Protein AF-A0A3D2PDI7-F1 (afdb_monomer_lite)

Structure (mmCIF, N/CA/C/O backbone):
data_AF-A0A3D2PDI7-F1
#
_entry.id   AF-A0A3D2PDI7-F1
#
loop_
_atom_site.group_PDB
_atom_site.id
_atom_site.type_symbol
_atom_site.label_atom_id
_atom_site.label_alt_id
_atom_site.label_comp_id
_atom_site.label_asym_id
_atom_site.label_entity_id
_atom_site.label_seq_id
_atom_site.pdbx_PDB_ins_code
_atom_site.Cartn_x
_atom_site.Cartn_y
_atom_site.Cartn_z
_atom_site.occupancy
_atom_site.B_iso_or_equiv
_atom_site.auth_seq_id
_atom_site.auth_comp_id
_atom_site.auth_asym_id
_atom_site.auth_atom_id
_atom_site.pdbx_PDB_model_num
ATOM 1 N N . ILE A 1 1 ? -2.707 -2.731 9.039 1.00 88.00 1 ILE A N 1
ATOM 2 C CA . ILE A 1 1 ? -3.678 -2.232 8.046 1.00 88.00 1 ILE A CA 1
ATOM 3 C C . ILE A 1 1 ? -4.285 -3.441 7.368 1.00 88.00 1 ILE A C 1
ATOM 5 O O . ILE A 1 1 ? -3.527 -4.317 6.957 1.00 88.00 1 ILE A O 1
ATOM 9 N N . ASP A 1 2 ? -5.607 -3.505 7.340 1.00 91.88 2 ASP A N 1
ATOM 10 C CA . ASP A 1 2 ? -6.366 -4.550 6.651 1.00 91.88 2 ASP A CA 1
ATOM 11 C C . ASP A 1 2 ? -6.769 -4.051 5.256 1.00 91.88 2 ASP A C 1
ATOM 13 O O . ASP A 1 2 ? -6.681 -2.852 4.986 1.00 91.88 2 ASP A O 1
ATOM 17 N N . TYR A 1 3 ? -7.193 -4.946 4.368 1.00 91.44 3 TYR A N 1
ATOM 18 C CA . TYR A 1 3 ? -7.654 -4.597 3.020 1.00 91.44 3 TYR A CA 1
ATOM 19 C C . TYR A 1 3 ? -9.179 -4.657 2.968 1.00 91.44 3 TYR A C 1
ATOM 21 O O . TYR A 1 3 ? -9.774 -5.598 3.499 1.00 91.44 3 TYR A O 1
ATOM 29 N N . ASP A 1 4 ? -9.822 -3.655 2.365 1.00 90.31 4 ASP A N 1
ATOM 30 C CA . ASP A 1 4 ? -11.260 -3.723 2.128 1.00 90.31 4 ASP A CA 1
ATOM 31 C C . ASP A 1 4 ? -11.558 -4.823 1.099 1.00 90.31 4 ASP A C 1
ATOM 33 O O . ASP A 1 4 ? -10.915 -4.925 0.056 1.00 90.31 4 ASP A O 1
ATOM 37 N N . LYS A 1 5 ? -12.560 -5.649 1.403 1.00 85.25 5 LYS A N 1
ATOM 38 C CA . LYS A 1 5 ? -13.047 -6.719 0.521 1.00 85.25 5 LYS A CA 1
ATOM 39 C C . LYS A 1 5 ? -13.569 -6.196 -0.822 1.00 85.25 5 LYS A C 1
ATOM 41 O O . LYS A 1 5 ? -13.619 -6.947 -1.787 1.00 85.25 5 LYS A O 1
ATOM 46 N N . ASN A 1 6 ? -13.968 -4.927 -0.871 1.00 84.06 6 ASN A N 1
ATOM 47 C CA . ASN A 1 6 ? -14.466 -4.244 -2.053 1.00 84.06 6 ASN A CA 1
ATOM 48 C C . ASN A 1 6 ? -13.382 -3.330 -2.645 1.00 84.06 6 ASN A C 1
ATOM 50 O O . ASN A 1 6 ? -13.656 -2.162 -2.924 1.00 84.06 6 ASN A O 1
ATOM 54 N N . ASN A 1 7 ? -12.149 -3.827 -2.804 1.00 78.19 7 ASN A N 1
ATOM 55 C CA . ASN A 1 7 ? -11.107 -3.069 -3.496 1.00 78.19 7 ASN A CA 1
ATOM 56 C C . ASN A 1 7 ? -11.641 -2.648 -4.884 1.00 78.19 7 ASN A C 1
ATOM 58 O O . ASN A 1 7 ? -12.012 -3.521 -5.676 1.00 78.19 7 ASN A O 1
ATOM 62 N N . PRO A 1 8 ? -11.670 -1.340 -5.205 1.00 79.62 8 PRO A N 1
ATOM 63 C CA . PRO A 1 8 ? -12.287 -0.828 -6.427 1.00 79.62 8 PRO A CA 1
ATOM 64 C C . PRO A 1 8 ? -11.654 -1.373 -7.712 1.00 79.62 8 PRO A C 1
ATOM 66 O O . PRO A 1 8 ? -12.316 -1.400 -8.746 1.00 79.62 8 PRO A O 1
ATOM 69 N N . ARG A 1 9 ? -10.386 -1.801 -7.667 1.00 85.44 9 ARG A N 1
ATOM 70 C CA . ARG A 1 9 ? -9.684 -2.372 -8.825 1.00 85.44 9 ARG A CA 1
ATOM 71 C C . ARG A 1 9 ? -9.834 -3.886 -8.952 1.00 85.44 9 ARG A C 1
ATOM 73 O O . ARG A 1 9 ? -9.605 -4.401 -10.039 1.00 85.44 9 ARG A O 1
ATOM 80 N N . GLY A 1 10 ? -10.206 -4.587 -7.877 1.00 87.69 10 GLY A N 1
ATOM 81 C CA . GLY A 1 10 ? -10.373 -6.046 -7.881 1.00 87.69 10 GLY A CA 1
ATOM 82 C C . GLY A 1 10 ? -9.118 -6.834 -8.283 1.00 87.69 10 GLY A C 1
ATOM 83 O O . GLY A 1 10 ? -9.241 -7.953 -8.769 1.00 87.69 10 GLY A O 1
ATOM 84 N N . GLU A 1 11 ? -7.928 -6.242 -8.138 1.00 90.75 11 GLU A N 1
ATOM 85 C CA . GLU A 1 11 ? -6.654 -6.894 -8.450 1.00 90.75 11 GLU A CA 1
ATOM 86 C C . GLU A 1 11 ? -6.169 -7.719 -7.252 1.00 90.75 11 GLU A C 1
ATOM 88 O O . GLU A 1 11 ? -6.092 -7.221 -6.129 1.00 90.75 11 GLU A O 1
ATOM 93 N N . GLU A 1 12 ? -5.760 -8.956 -7.507 1.00 91.50 12 GLU A N 1
ATOM 94 C CA . GLU A 1 12 ? -5.099 -9.811 -6.526 1.00 91.50 12 GLU A CA 1
ATOM 95 C C . GLU A 1 12 ? -3.616 -9.440 -6.358 1.00 91.50 12 GLU A C 1
ATOM 97 O O . GLU A 1 12 ? -2.967 -8.916 -7.269 1.00 91.50 12 GLU A O 1
ATOM 102 N N . GLU A 1 13 ? -3.018 -9.803 -5.217 1.00 91.88 13 GLU A N 1
ATOM 103 C CA . GLU A 1 13 ? -1.602 -9.513 -4.931 1.00 91.88 13 GLU A CA 1
ATOM 104 C C . GLU A 1 13 ? -0.659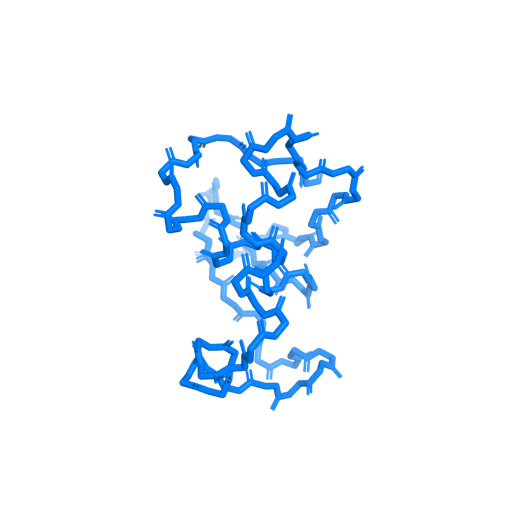 -9.997 -6.036 1.00 91.88 13 GLU A C 1
ATOM 106 O O . GLU A 1 13 ? 0.229 -9.261 -6.467 1.00 91.88 13 GLU A O 1
ATOM 111 N N . HIS A 1 14 ? -0.841 -11.236 -6.494 1.00 95.00 14 HIS A N 1
ATOM 112 C CA . HIS A 1 14 ? 0.030 -11.823 -7.506 1.00 95.00 14 HIS A CA 1
ATOM 113 C C . HIS A 1 14 ? -0.061 -11.070 -8.839 1.00 95.00 14 HIS A C 1
ATOM 115 O O . HIS A 1 14 ? 0.964 -10.899 -9.494 1.00 95.00 14 HIS A O 1
ATOM 121 N N . GLN A 1 15 ? -1.250 -10.570 -9.203 1.00 95.50 15 GLN A N 1
ATOM 122 C CA . GLN A 1 15 ? -1.456 -9.788 -10.422 1.00 95.50 15 GLN A CA 1
ATOM 123 C C . GLN A 1 15 ? -0.674 -8.482 -10.334 1.00 95.50 15 GLN A C 1
ATOM 125 O O . GLN A 1 15 ? 0.134 -8.200 -11.216 1.00 95.50 15 GLN A O 1
ATOM 130 N N . ILE A 1 16 ? -0.823 -7.756 -9.220 1.00 95.56 16 ILE A N 1
ATOM 131 C CA . ILE A 1 16 ? -0.101 -6.504 -8.965 1.00 95.56 16 ILE A CA 1
ATOM 132 C C . ILE A 1 16 ? 1.412 -6.723 -9.030 1.00 95.56 16 ILE A C 1
ATOM 134 O O . ILE A 1 16 ? 2.112 -5.960 -9.683 1.00 95.56 16 ILE A O 1
ATOM 138 N N . LEU A 1 17 ? 1.932 -7.751 -8.355 1.00 94.69 17 LEU A N 1
ATOM 139 C CA . LEU A 1 17 ? 3.376 -7.997 -8.297 1.00 94.69 17 LEU A CA 1
ATOM 140 C C . LEU A 1 17 ? 3.962 -8.475 -9.632 1.00 94.69 17 LEU A C 1
ATOM 142 O O . LEU A 1 17 ? 5.147 -8.259 -9.875 1.00 94.69 17 LEU A O 1
ATOM 146 N N . SER A 1 18 ? 3.160 -9.138 -10.468 1.00 95.50 18 SER A N 1
ATOM 147 C CA . SER A 1 18 ? 3.568 -9.583 -11.807 1.00 95.50 18 SER A CA 1
ATOM 148 C C . SER A 1 18 ? 3.467 -8.493 -12.875 1.00 95.50 18 SER A C 1
ATOM 150 O O . SER A 1 18 ? 3.996 -8.660 -13.973 1.00 95.50 18 SER A O 1
ATOM 152 N N . ASP A 1 19 ? 2.789 -7.386 -12.571 1.00 96.69 19 ASP A N 1
ATOM 153 C CA . ASP A 1 19 ? 2.586 -6.292 -13.507 1.00 96.69 19 ASP A CA 1
ATOM 154 C C . ASP A 1 19 ? 3.900 -5.510 -13.720 1.00 96.69 19 ASP A C 1
ATOM 156 O O . ASP A 1 19 ? 4.469 -4.984 -12.758 1.00 96.69 19 ASP A O 1
ATOM 160 N N . PRO A 1 20 ? 4.393 -5.369 -14.965 1.00 94.94 20 PRO A N 1
ATOM 161 C CA . PRO A 1 20 ? 5.613 -4.613 -15.247 1.00 94.94 20 PRO A CA 1
ATOM 162 C C . PRO A 1 20 ? 5.534 -3.130 -14.839 1.00 94.94 20 PRO A C 1
ATOM 164 O O . PRO A 1 20 ? 6.560 -2.527 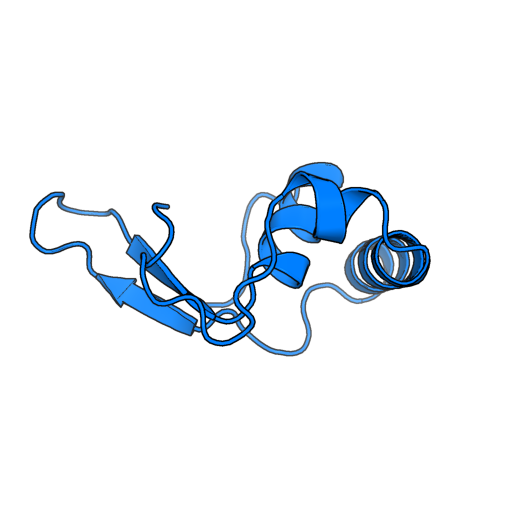-14.516 1.00 94.94 20 PRO A O 1
ATOM 167 N N . GLU A 1 21 ? 4.342 -2.528 -14.795 1.00 96.94 21 GLU A N 1
ATOM 168 C CA . GLU A 1 21 ? 4.155 -1.148 -14.332 1.00 96.94 21 GLU A CA 1
ATOM 169 C C . GLU A 1 21 ? 4.291 -1.017 -12.809 1.00 96.94 21 GLU A C 1
ATOM 171 O O . GLU A 1 21 ? 4.552 0.075 -12.296 1.00 96.94 21 GLU A O 1
ATOM 176 N N . PHE A 1 22 ? 4.155 -2.111 -12.052 1.00 97.12 22 PHE A N 1
ATOM 177 C CA . PHE A 1 22 ? 4.352 -2.085 -10.603 1.00 97.12 22 PHE A CA 1
ATOM 178 C C . PHE A 1 22 ? 5.798 -1.754 -10.225 1.00 97.12 22 PHE A C 1
ATOM 180 O O . PHE A 1 22 ? 6.034 -0.980 -9.296 1.00 97.12 22 PHE A O 1
ATOM 187 N N . GLU A 1 23 ? 6.773 -2.273 -10.973 1.00 96.56 23 GLU A N 1
ATOM 188 C CA . GLU A 1 23 ? 8.185 -1.955 -10.749 1.00 96.56 23 GLU A CA 1
ATOM 189 C C . GLU A 1 23 ? 8.482 -0.472 -10.999 1.00 96.56 23 GLU A C 1
ATOM 191 O O . GLU A 1 23 ? 9.170 0.163 -10.196 1.00 96.56 23 GLU A O 1
ATOM 196 N N . LYS A 1 24 ? 7.883 0.124 -12.038 1.00 96.75 24 LYS A N 1
ATOM 197 C CA . LYS A 1 24 ? 7.987 1.571 -12.289 1.00 96.75 24 LYS A CA 1
ATOM 198 C C . LYS A 1 24 ? 7.376 2.390 -11.154 1.00 96.75 24 LYS A C 1
ATOM 200 O O . LYS A 1 24 ? 7.993 3.350 -10.696 1.00 96.75 24 LYS A O 1
ATOM 205 N N . LEU A 1 25 ? 6.204 1.990 -10.654 1.00 96.31 25 LEU A N 1
ATOM 206 C CA . LEU A 1 25 ? 5.565 2.638 -9.505 1.00 96.31 25 LEU A CA 1
ATOM 207 C C . LEU A 1 25 ? 6.448 2.563 -8.252 1.00 96.31 25 LEU A C 1
ATOM 209 O O . LEU A 1 25 ? 6.596 3.553 -7.541 1.00 96.31 25 LEU A O 1
ATOM 213 N N . LYS A 1 26 ? 7.059 1.404 -7.987 1.00 97.06 26 LYS A N 1
ATOM 214 C CA . LYS A 1 26 ? 7.976 1.215 -6.858 1.00 97.06 26 LYS A CA 1
ATOM 215 C C . LYS A 1 26 ? 9.186 2.145 -6.949 1.00 97.06 26 LYS A C 1
ATOM 217 O O . LYS A 1 26 ? 9.512 2.788 -5.955 1.00 97.06 26 LYS A O 1
ATOM 222 N N . LEU A 1 27 ? 9.814 2.239 -8.122 1.00 96.44 27 LEU A N 1
ATOM 223 C CA . LEU A 1 27 ? 10.937 3.152 -8.357 1.00 96.44 27 LEU A CA 1
ATOM 224 C C . LEU A 1 27 ? 10.521 4.616 -8.170 1.00 96.44 27 LEU A C 1
ATOM 226 O O . LEU A 1 27 ? 11.200 5.355 -7.465 1.00 96.44 27 LEU A O 1
ATOM 230 N N . SER A 1 28 ? 9.364 5.005 -8.710 1.00 96.81 28 SER A N 1
ATOM 231 C CA . SER A 1 28 ? 8.819 6.355 -8.542 1.00 96.81 28 SER A CA 1
ATOM 232 C C . SER A 1 28 ? 8.561 6.701 -7.070 1.00 96.81 28 SER A C 1
ATOM 234 O O . SER A 1 28 ? 8.965 7.768 -6.617 1.00 96.81 28 SER A O 1
ATOM 236 N N . ILE A 1 29 ? 7.969 5.789 -6.290 1.00 96.75 29 ILE A N 1
ATOM 237 C CA . ILE A 1 29 ? 7.742 5.993 -4.848 1.00 96.75 29 ILE A CA 1
ATOM 238 C C . ILE A 1 29 ? 9.064 6.047 -4.075 1.00 96.75 29 ILE A C 1
ATOM 240 O O . ILE A 1 29 ? 9.167 6.777 -3.092 1.00 96.75 29 ILE A O 1
ATOM 244 N N . GLN A 1 30 ? 10.081 5.295 -4.494 1.00 95.69 30 GLN A N 1
ATOM 245 C CA . GLN A 1 30 ? 11.402 5.363 -3.873 1.00 95.69 30 GLN A CA 1
ATOM 246 C C . GLN A 1 30 ? 12.069 6.728 -4.092 1.00 95.69 30 GLN A C 1
ATOM 248 O O . GLN A 1 30 ? 12.750 7.219 -3.195 1.00 95.69 30 GLN A O 1
ATOM 253 N N . GLU A 1 31 ? 11.876 7.339 -5.262 1.00 96.12 31 GLU A N 1
ATOM 254 C CA . GLU A 1 31 ? 12.476 8.629 -5.613 1.00 96.12 31 GLU A CA 1
ATOM 255 C C . GLU A 1 31 ? 11.683 9.827 -5.066 1.00 96.12 31 GLU A C 1
ATOM 257 O O . GLU A 1 31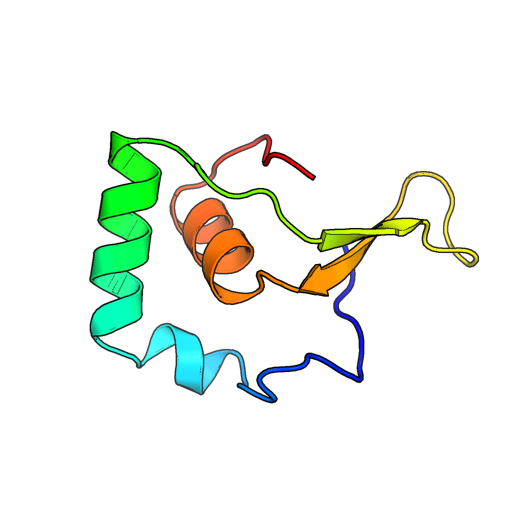 ? 12.267 10.799 -4.587 1.00 96.12 31 GLU A O 1
ATOM 262 N N . HIS A 1 32 ? 10.351 9.760 -5.115 1.00 95.12 32 HIS A N 1
ATOM 263 C CA . HIS A 1 32 ? 9.472 10.909 -4.878 1.00 95.12 32 HIS A CA 1
ATOM 264 C C . HIS A 1 32 ? 8.498 10.734 -3.710 1.00 95.12 32 HIS A C 1
ATOM 266 O O . HIS A 1 32 ? 7.676 11.618 -3.474 1.00 95.12 32 HIS A O 1
ATOM 272 N N . TYR A 1 33 ? 8.582 9.628 -2.966 1.00 94.06 33 TYR A N 1
ATOM 273 C CA . TYR A 1 33 ? 7.563 9.212 -1.999 1.00 94.06 33 TYR A CA 1
ATOM 274 C C . TYR A 1 33 ? 6.183 9.000 -2.653 1.00 94.06 33 TYR A C 1
ATOM 276 O O . TYR A 1 33 ? 6.018 9.002 -3.873 1.00 94.06 33 TYR A O 1
ATOM 284 N N . ILE A 1 34 ? 5.166 8.733 -1.833 1.00 95.56 34 ILE A N 1
ATOM 285 C CA . ILE A 1 34 ? 3.783 8.644 -2.299 1.00 95.56 34 ILE A CA 1
ATOM 286 C C . ILE A 1 34 ? 3.241 10.068 -2.453 1.00 95.56 34 ILE A C 1
ATOM 288 O O . ILE A 1 34 ? 3.006 10.747 -1.458 1.00 95.56 34 ILE A O 1
ATOM 292 N N . LEU A 1 35 ? 3.032 10.502 -3.697 1.00 92.44 35 LEU A N 1
ATOM 293 C CA . LEU A 1 35 ? 2.492 11.832 -4.002 1.00 92.44 35 LEU A CA 1
ATOM 294 C C . LEU A 1 35 ? 0.989 11.927 -3.732 1.00 92.44 35 LEU A C 1
ATOM 296 O O . LEU A 1 35 ? 0.508 12.901 -3.162 1.00 92.44 35 LEU A O 1
ATOM 300 N N . GLU A 1 36 ? 0.247 10.899 -4.129 1.00 91.81 36 GLU A N 1
ATOM 301 C CA . GLU A 1 36 ? -1.186 10.817 -3.885 1.00 91.81 36 GLU A CA 1
ATOM 302 C C . GLU A 1 36 ? -1.472 9.860 -2.716 1.00 91.81 36 GLU A C 1
ATOM 304 O O . GLU A 1 36 ? -1.132 8.673 -2.836 1.00 91.81 36 GLU A O 1
ATOM 309 N N . PRO A 1 37 ? -2.109 10.337 -1.630 1.00 95.00 37 PRO A N 1
ATOM 310 C CA . PRO A 1 37 ? -2.375 9.551 -0.429 1.00 95.00 37 PRO A CA 1
ATOM 311 C C . PRO A 1 37 ? -3.153 8.253 -0.667 1.00 95.00 37 PRO A C 1
ATOM 313 O O . PRO A 1 37 ? -3.869 8.082 -1.657 1.00 95.00 37 PRO A O 1
ATOM 316 N N . LEU A 1 38 ? -3.019 7.330 0.282 1.00 95.94 38 LEU A N 1
ATOM 317 C CA . LEU A 1 38 ? -3.878 6.156 0.374 1.00 95.94 38 LEU A CA 1
ATOM 318 C C . LEU A 1 38 ? -5.246 6.559 0.917 1.00 95.94 38 LEU A C 1
ATOM 320 O O . LEU A 1 38 ? -5.328 7.414 1.787 1.00 95.94 38 LEU A O 1
ATOM 324 N N . ILE A 1 39 ? -6.310 5.896 0.468 1.00 95.38 39 ILE A N 1
ATOM 325 C CA . ILE A 1 39 ? -7.640 6.112 1.042 1.00 95.38 39 ILE A CA 1
ATOM 326 C C . ILE A 1 39 ? -7.876 5.026 2.082 1.00 95.38 39 ILE A C 1
ATOM 328 O O . ILE A 1 39 ? -7.891 3.836 1.754 1.00 95.38 39 ILE A O 1
ATOM 332 N N . VAL A 1 40 ? -8.065 5.426 3.337 1.00 95.62 40 VAL A N 1
ATOM 333 C CA . VAL A 1 40 ? -8.305 4.510 4.456 1.00 95.62 40 VAL A CA 1
ATOM 334 C C . VAL A 1 40 ? -9.548 4.907 5.247 1.00 95.62 40 VAL A C 1
ATOM 336 O O . VAL A 1 40 ? -9.987 6.053 5.227 1.00 95.62 40 VAL A O 1
ATOM 339 N N . LYS A 1 41 ? -10.091 3.951 5.998 1.00 94.75 41 LYS A N 1
ATOM 340 C CA . LYS A 1 41 ? -11.037 4.198 7.094 1.00 94.75 41 LYS A CA 1
ATOM 341 C C . LYS A 1 41 ? -10.517 3.589 8.387 1.00 94.75 41 LYS A C 1
ATOM 343 O O . LYS A 1 41 ? -9.678 2.686 8.363 1.00 94.75 41 LYS A O 1
ATOM 348 N N . VAL A 1 42 ? -11.041 4.055 9.513 1.00 95.62 42 VAL A N 1
ATOM 349 C CA . VAL A 1 42 ? -10.783 3.445 10.823 1.00 95.62 42 VAL A CA 1
ATOM 350 C C . VAL A 1 42 ? -11.374 2.032 10.851 1.00 95.62 42 VAL A C 1
ATOM 352 O O . VAL A 1 42 ? -12.460 1.796 10.321 1.00 95.62 42 VAL A O 1
ATOM 355 N N . ASN A 1 43 ? -10.653 1.078 11.441 1.00 94.44 43 ASN A N 1
ATOM 356 C CA . ASN A 1 43 ? -11.182 -0.259 11.685 1.00 94.44 43 ASN A CA 1
ATOM 357 C C . ASN A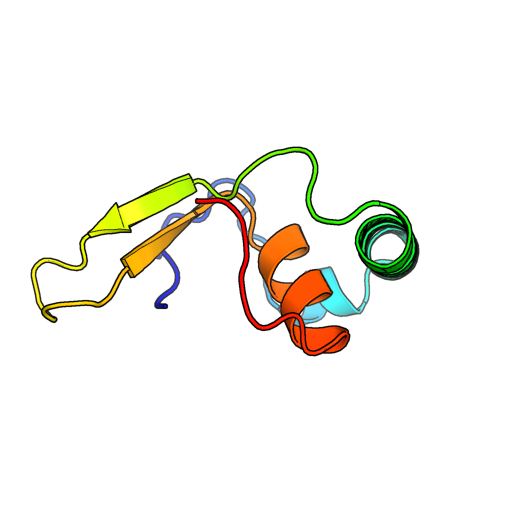 1 43 ? -12.035 -0.249 12.964 1.00 94.44 43 ASN A C 1
ATOM 359 O O . ASN A 1 43 ? -11.504 -0.192 14.070 1.00 94.44 43 ASN A O 1
ATOM 363 N N . GLU A 1 44 ? -13.355 -0.348 12.812 1.00 92.00 44 GLU A N 1
ATOM 364 C CA . GLU A 1 44 ? -14.311 -0.350 13.933 1.00 92.00 44 GLU A CA 1
ATOM 365 C C . GLU A 1 44 ? -14.126 -1.541 14.889 1.00 92.00 44 GLU A C 1
ATOM 3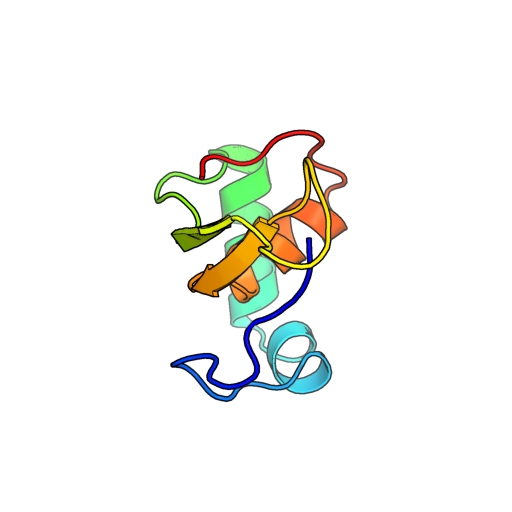67 O O . GLU A 1 44 ? -14.473 -1.454 16.062 1.00 92.00 44 GLU A O 1
ATOM 372 N N . ASN A 1 45 ? -13.534 -2.641 14.416 1.00 91.12 45 ASN A N 1
ATOM 373 C CA . ASN A 1 45 ? -13.311 -3.847 15.214 1.00 91.12 45 ASN A CA 1
ATOM 374 C C . ASN A 1 45 ? -11.943 -3.862 15.914 1.00 91.12 45 ASN A C 1
ATOM 376 O O . ASN A 1 45 ? -11.660 -4.785 16.680 1.00 91.12 45 ASN A O 1
ATOM 380 N N . LYS A 1 46 ? -11.056 -2.900 15.618 1.00 92.00 46 LYS A N 1
ATOM 381 C CA . LYS A 1 46 ? -9.685 -2.892 16.138 1.00 92.00 46 LYS A CA 1
ATOM 382 C C . LYS A 1 46 ? -9.142 -1.472 16.279 1.00 92.00 46 LYS A C 1
ATOM 384 O O . LYS A 1 46 ? -8.740 -0.845 15.300 1.00 92.00 46 LYS A O 1
ATOM 389 N N . GLU A 1 47 ? -9.076 -1.002 17.521 1.00 92.69 47 GLU A N 1
ATOM 390 C CA . GLU A 1 47 ? -8.574 0.331 17.855 1.00 92.69 47 GLU A CA 1
ATOM 391 C C . GLU A 1 47 ? -7.143 0.557 17.335 1.00 92.69 47 GLU A C 1
ATOM 393 O O . GLU A 1 47 ? -6.303 -0.348 17.319 1.00 92.69 47 GLU A O 1
ATOM 398 N N . GLY A 1 48 ? -6.882 1.770 16.841 1.00 91.06 48 GLY A N 1
ATOM 399 C CA . GLY A 1 48 ? -5.595 2.146 16.252 1.00 91.06 48 GLY A CA 1
ATOM 400 C C . GLY A 1 48 ? -5.268 1.453 14.924 1.00 91.06 48 GLY A C 1
ATOM 401 O O . GLY A 1 48 ? -4.160 1.612 14.411 1.00 91.06 48 GLY A O 1
ATOM 402 N N . CYS A 1 49 ? -6.196 0.679 14.353 1.00 93.62 49 CYS A N 1
ATOM 403 C CA . CYS A 1 49 ? -6.025 0.049 13.050 1.00 93.62 49 CYS A CA 1
ATOM 404 C C . CYS A 1 49 ? -6.876 0.724 11.974 1.00 93.62 49 CYS A C 1
ATOM 406 O O . CYS A 1 49 ? -7.912 1.332 12.234 1.00 93.62 49 CYS A O 1
ATOM 408 N N . PHE A 1 50 ? -6.424 0.567 10.733 1.00 95.19 50 PHE A N 1
ATOM 409 C CA . PHE A 1 50 ? -7.059 1.118 9.543 1.00 95.19 50 PHE A CA 1
ATOM 410 C C . PHE A 1 50 ? -7.371 0.005 8.546 1.00 95.19 50 PHE A C 1
ATOM 412 O O . PHE A 1 50 ? -6.661 -1.008 8.496 1.00 95.19 50 PHE A O 1
ATOM 419 N N . VAL A 1 51 ? -8.394 0.234 7.729 1.00 95.38 51 VAL A N 1
ATOM 420 C CA . VAL A 1 51 ? -8.746 -0.574 6.560 1.00 95.38 51 VAL A CA 1
ATOM 421 C C . VAL A 1 51 ? -8.458 0.251 5.309 1.00 95.38 51 VAL A C 1
ATOM 423 O O . VAL A 1 51 ? -8.936 1.379 5.190 1.00 95.38 51 VAL A O 1
ATOM 426 N N . LEU A 1 52 ? -7.672 -0.304 4.390 1.00 95.38 52 LEU A N 1
ATOM 427 C CA . LEU A 1 52 ? -7.367 0.299 3.099 1.00 95.38 52 LEU A CA 1
ATOM 428 C C . LEU A 1 52 ? -8.571 0.170 2.162 1.00 95.38 52 LEU A C 1
ATOM 430 O O . LEU A 1 52 ? -8.967 -0.946 1.840 1.00 95.38 52 LEU A O 1
ATOM 434 N N . ILE A 1 53 ? -9.106 1.302 1.710 1.00 94.44 53 ILE A N 1
ATOM 435 C CA . ILE A 1 53 ? -10.192 1.373 0.725 1.00 94.44 53 ILE A CA 1
ATOM 436 C C . ILE A 1 53 ? -9.613 1.421 -0.693 1.00 94.44 53 ILE A C 1
ATOM 438 O O . ILE A 1 53 ? -10.085 0.703 -1.567 1.00 94.44 53 ILE A O 1
ATOM 442 N N . ASP A 1 54 ? -8.584 2.245 -0.920 1.00 94.00 54 ASP A N 1
ATOM 443 C CA . ASP A 1 54 ? -7.926 2.379 -2.225 1.00 94.00 54 ASP A CA 1
ATOM 444 C C . ASP A 1 54 ? -6.429 2.708 -2.086 1.00 94.00 54 ASP A C 1
ATOM 446 O O . ASP A 1 54 ? -5.959 3.208 -1.062 1.00 94.00 54 ASP A O 1
ATOM 450 N N . GLY A 1 55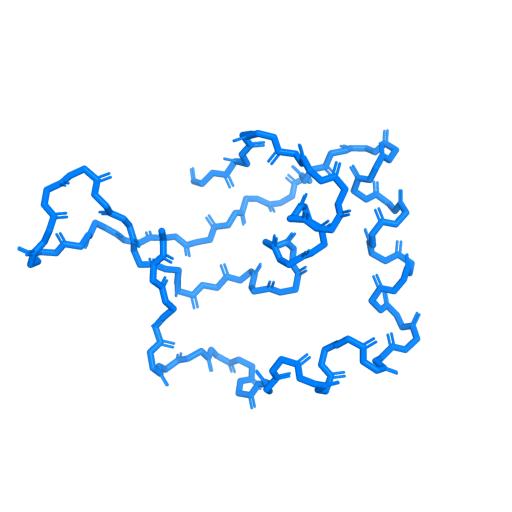 ? -5.665 2.432 -3.143 1.00 94.38 55 GLY A N 1
ATOM 451 C CA . GLY A 1 55 ? -4.223 2.635 -3.207 1.00 94.38 55 GLY A CA 1
ATOM 452 C C . GLY A 1 55 ? -3.407 1.378 -2.911 1.00 94.38 55 GLY A C 1
ATOM 453 O O . GLY A 1 55 ? -2.244 1.487 -2.530 1.00 94.38 55 GLY A O 1
ATOM 454 N N . GLU A 1 56 ? -3.965 0.182 -3.113 1.00 95.50 56 GLU A N 1
ATOM 455 C CA . GLU A 1 56 ? -3.282 -1.085 -2.817 1.00 95.50 56 GLU A CA 1
ATOM 456 C C . GLU A 1 56 ? -1.910 -1.211 -3.492 1.00 95.50 56 GLU A C 1
ATOM 458 O O . GLU A 1 56 ? -0.930 -1.553 -2.827 1.00 95.50 56 GLU A O 1
ATOM 463 N N . ARG A 1 57 ? -1.797 -0.843 -4.774 1.00 96.12 57 ARG A N 1
ATOM 464 C CA . ARG A 1 57 ? -0.513 -0.852 -5.495 1.00 96.12 57 ARG A CA 1
ATOM 465 C C . ARG A 1 57 ? 0.524 0.066 -4.832 1.00 96.12 57 ARG A C 1
ATOM 467 O O . ARG A 1 57 ? 1.664 -0.347 -4.640 1.00 96.12 57 ARG A O 1
ATOM 474 N N . ARG A 1 58 ? 0.123 1.270 -4.398 1.00 96.38 58 ARG A N 1
ATOM 475 C CA . ARG A 1 58 ? 0.996 2.224 -3.683 1.00 96.38 58 ARG A CA 1
ATOM 476 C C . ARG A 1 58 ? 1.437 1.671 -2.332 1.00 96.38 58 ARG A C 1
ATOM 478 O O . ARG A 1 58 ? 2.626 1.693 -2.022 1.00 96.38 58 ARG A O 1
ATOM 485 N N . LEU A 1 59 ? 0.503 1.120 -1.554 1.00 95.88 59 LEU A N 1
ATOM 486 C CA . LEU A 1 59 ? 0.820 0.514 -0.262 1.00 95.88 59 LEU A CA 1
ATOM 487 C C . LEU A 1 59 ? 1.790 -0.663 -0.422 1.00 95.88 59 LEU A C 1
ATOM 489 O O . LEU A 1 59 ? 2.743 -0.788 0.345 1.00 95.88 59 LEU A O 1
ATOM 493 N N . ARG A 1 60 ? 1.573 -1.530 -1.416 1.00 95.62 60 ARG A N 1
ATOM 494 C CA . ARG A 1 60 ? 2.455 -2.672 -1.693 1.00 95.62 60 ARG A CA 1
ATOM 495 C C . ARG A 1 60 ? 3.842 -2.223 -2.142 1.00 95.62 60 ARG A C 1
ATOM 497 O O . ARG A 1 60 ? 4.830 -2.753 -1.640 1.00 95.62 60 ARG A O 1
ATOM 504 N N . ALA A 1 61 ? 3.927 -1.231 -3.023 1.00 96.75 61 ALA A N 1
ATOM 505 C CA . ALA A 1 61 ? 5.195 -0.652 -3.451 1.00 96.75 61 ALA A CA 1
ATOM 506 C C . ALA A 1 61 ? 5.973 -0.051 -2.265 1.00 96.75 61 ALA A C 1
ATOM 508 O O . ALA A 1 61 ? 7.137 -0.394 -2.063 1.00 96.75 61 ALA A O 1
ATOM 509 N N . ALA A 1 62 ? 5.307 0.735 -1.412 1.00 96.81 62 ALA A N 1
ATOM 510 C CA . ALA A 1 62 ? 5.886 1.278 -0.182 1.00 96.81 62 ALA A CA 1
ATOM 511 C C . ALA A 1 62 ? 6.371 0.182 0.784 1.00 96.81 62 ALA A C 1
ATOM 513 O O . ALA A 1 62 ? 7.471 0.282 1.329 1.00 96.81 62 ALA A O 1
ATOM 514 N N . LYS A 1 63 ? 5.604 -0.907 0.948 1.00 94.94 63 LYS A N 1
ATOM 515 C CA . LYS A 1 63 ? 6.022 -2.079 1.737 1.00 94.94 63 LYS A CA 1
ATOM 516 C C . LYS A 1 63 ? 7.280 -2.738 1.164 1.00 94.94 63 LYS A C 1
ATOM 518 O O . LYS A 1 63 ? 8.169 -3.091 1.931 1.00 94.94 63 LYS A O 1
ATOM 523 N N . LYS A 1 64 ? 7.388 -2.888 -0.163 1.00 95.56 64 LYS A N 1
ATOM 524 C CA . LYS A 1 64 ? 8.557 -3.510 -0.818 1.00 95.56 64 LYS A CA 1
ATOM 525 C C . LYS A 1 64 ? 9.850 -2.718 -0.622 1.00 95.56 64 LYS A C 1
ATOM 527 O O . LYS A 1 64 ? 10.914 -3.328 -0.600 1.00 95.56 64 LYS A O 1
ATOM 532 N N . ILE A 1 65 ? 9.758 -1.401 -0.449 1.00 95.56 65 ILE A N 1
ATOM 533 C CA . ILE A 1 65 ? 10.907 -0.534 -0.145 1.00 95.56 65 ILE A CA 1
ATOM 534 C C . ILE A 1 65 ? 11.058 -0.237 1.358 1.00 95.56 65 ILE A C 1
ATOM 536 O O . ILE A 1 65 ? 11.879 0.591 1.739 1.00 95.56 65 ILE A O 1
ATOM 540 N N . ASN A 1 66 ? 10.288 -0.912 2.221 1.00 94.38 66 ASN A N 1
ATOM 541 C CA . ASN A 1 66 ? 10.301 -0.742 3.679 1.00 94.38 66 ASN A CA 1
ATOM 542 C C . ASN A 1 66 ? 10.021 0.696 4.156 1.00 94.38 66 ASN A C 1
ATOM 544 O O . ASN A 1 66 ? 10.567 1.147 5.168 1.00 94.38 66 ASN A O 1
ATOM 548 N N . LEU A 1 67 ? 9.154 1.424 3.448 1.00 93.06 67 LEU A N 1
ATOM 549 C CA . LEU A 1 67 ? 8.748 2.763 3.858 1.00 93.06 67 LEU A CA 1
ATOM 550 C C . LEU A 1 67 ? 7.903 2.680 5.141 1.00 93.06 67 LEU A C 1
ATOM 552 O O . LEU A 1 67 ? 6.858 2.030 5.166 1.00 93.06 67 LEU A O 1
ATOM 556 N N . LYS A 1 68 ? 8.367 3.327 6.219 1.00 90.06 68 LYS A N 1
ATOM 557 C CA . LYS A 1 68 ? 7.744 3.227 7.554 1.00 90.06 68 LYS A CA 1
ATOM 558 C C . LYS A 1 68 ? 6.394 3.935 7.651 1.00 90.06 68 LYS A C 1
ATOM 560 O O . LYS A 1 68 ? 5.514 3.453 8.353 1.00 90.06 68 LYS A O 1
ATOM 565 N N . ASN A 1 69 ? 6.256 5.067 6.963 1.00 90.50 69 ASN A N 1
ATOM 566 C CA . ASN A 1 69 ? 5.073 5.918 7.009 1.00 90.50 69 ASN A CA 1
ATOM 567 C C . ASN A 1 69 ? 4.594 6.203 5.589 1.00 90.50 69 ASN A C 1
ATOM 569 O O . ASN A 1 69 ? 5.402 6.470 4.700 1.00 90.50 69 ASN A O 1
ATOM 573 N N . VAL A 1 70 ? 3.281 6.173 5.398 1.00 93.12 70 VAL A N 1
ATOM 574 C CA . VAL A 1 70 ? 2.619 6.494 4.133 1.00 93.12 70 VAL A CA 1
ATOM 575 C C . VAL A 1 70 ? 1.557 7.561 4.392 1.00 93.12 70 VAL A C 1
ATOM 577 O O . VAL A 1 70 ? 0.946 7.533 5.461 1.00 93.12 70 VAL A O 1
ATOM 580 N N . PRO A 1 71 ? 1.339 8.503 3.463 1.00 92.94 71 PRO A N 1
ATOM 581 C CA . PRO A 1 71 ? 0.245 9.456 3.576 1.00 92.94 71 PRO A CA 1
ATOM 582 C C . PRO A 1 71 ? -1.099 8.731 3.424 1.00 92.94 71 PRO A C 1
ATOM 584 O O . PRO A 1 71 ? -1.264 7.909 2.517 1.00 92.94 71 PRO A O 1
ATOM 587 N N . THR A 1 72 ? -2.031 9.033 4.326 1.00 83.56 72 THR A N 1
ATOM 588 C CA . THR A 1 72 ? -3.382 8.455 4.432 1.00 83.56 72 THR A CA 1
ATOM 589 C C . THR A 1 72 ? -4.416 9.545 4.635 1.00 83.56 72 THR A C 1
ATOM 591 O O . THR A 1 72 ? -4.036 10.539 5.295 1.00 83.56 72 THR A O 1
#

Sequence (72 aa):
IDYDKNNPRGEEEHQILSDPEFEKLKLSIQEHYILEPLIVKVNENKEGCFVLIDGERRLRAAKKINLKNVPT

Radius of gyration: 12.28 Å; chains: 1; bounding box: 27×24×33 Å

pLDDT: mean 93.34, std 3.95, range [78.19, 97.12]

Secondary structure (DSSP, 8-state):
-EEPTT-TT---HHHHHH-HHHHHHHHHHHHH--SSPPEEEE-TTSTT-EEEEE-HHHHHHHHHTT-S----

Foldseek 3Di:
DAEDPCQVVPDDPVRLVPDPVLVVLLVCCVVPNDPDAFDWDDDPVDPPDIYTNYDPSSVVSCVVVVPPDTHD